Protein AF-A0A662R7B1-F1 (afdb_monomer_lite)

Radius of gyration: 15.27 Å; chains: 1; bounding box: 36×22×40 Å

pLDDT: mean 73.26, std 12.68, range [39.0, 90.19]

Sequence (66 aa):
MDEGGSLYVKGICMVCRNKAYSCPYCNGEGKVYVEASDKSVSKWVAGLTKERRDDIMKMILDEGKS

Secondary structure (DSSP, 8-state):
----PPPEEEEE-TTTTT--TT-TTS-SSSEEEEE---HHHHHHHHTS-HHHHHHHHHHHHHHTT-

Structure (mmCIF, N/CA/C/O backbone):
data_AF-A0A662R7B1-F1
#
_entry.id   AF-A0A662R7B1-F1
#
loop_
_atom_site.group_PDB
_atom_site.id
_atom_site.type_symbol
_atom_site.label_atom_id
_atom_site.label_alt_id
_atom_site.label_comp_id
_atom_site.label_asym_id
_atom_site.label_entity_id
_atom_site.label_seq_id
_atom_site.pdbx_PDB_ins_code
_atom_site.Cartn_x
_atom_site.Cartn_y
_atom_site.Cartn_z
_atom_site.occupancy
_atom_site.B_iso_or_equiv
_atom_site.auth_seq_id
_atom_site.auth_comp_id
_atom_site.auth_asym_id
_atom_site.auth_atom_id
_atom_site.pdbx_PDB_model_num
ATOM 1 N N . MET A 1 1 ? -21.314 10.142 1.717 1.00 39.00 1 MET A N 1
ATOM 2 C CA . MET A 1 1 ? -20.466 9.438 0.737 1.00 39.00 1 MET A CA 1
ATOM 3 C C . MET A 1 1 ? -19.255 8.977 1.513 1.00 39.00 1 MET A C 1
ATOM 5 O O . MET A 1 1 ? -18.595 9.828 2.086 1.00 39.00 1 MET A O 1
ATOM 9 N N . ASP A 1 2 ? -19.074 7.664 1.652 1.00 42.41 2 ASP A N 1
ATOM 10 C CA . ASP A 1 2 ? -17.940 7.064 2.360 1.00 42.41 2 ASP A CA 1
ATOM 11 C C . ASP A 1 2 ? -16.620 7.548 1.748 1.00 42.41 2 ASP A C 1
ATOM 13 O O . ASP A 1 2 ? -16.302 7.223 0.604 1.00 42.41 2 ASP A O 1
ATOM 17 N N . GLU A 1 3 ? -15.853 8.322 2.513 1.00 46.69 3 GLU A N 1
ATOM 18 C CA . GLU A 1 3 ? -14.474 8.714 2.207 1.00 46.69 3 GLU A CA 1
ATOM 19 C C . GLU A 1 3 ? -13.527 7.535 2.490 1.00 46.69 3 GLU A C 1
ATOM 21 O O . GLU A 1 3 ? -12.642 7.590 3.343 1.00 46.69 3 GLU A O 1
ATOM 26 N N . GLY A 1 4 ? -13.751 6.413 1.805 1.00 48.78 4 GLY A N 1
ATOM 27 C CA . GLY A 1 4 ? -12.859 5.262 1.858 1.00 48.78 4 GLY A CA 1
ATOM 28 C C . GLY A 1 4 ? -11.548 5.601 1.158 1.00 48.78 4 GLY A C 1
ATOM 29 O O . GLY A 1 4 ? -11.464 5.507 -0.063 1.00 48.78 4 GLY A O 1
ATOM 30 N N . GLY A 1 5 ? -10.531 6.020 1.912 1.00 54.19 5 GLY A N 1
ATOM 31 C CA . GLY A 1 5 ? -9.188 6.220 1.373 1.00 54.19 5 GLY A CA 1
ATOM 32 C C . GLY A 1 5 ? -8.666 4.925 0.745 1.00 54.19 5 GLY A C 1
ATOM 33 O O . GLY A 1 5 ? -8.540 3.910 1.430 1.00 54.19 5 GLY A O 1
ATOM 34 N N . SER A 1 6 ? -8.373 4.947 -0.557 1.00 58.53 6 SER A N 1
ATOM 35 C CA . SER A 1 6 ? -7.720 3.827 -1.234 1.00 58.53 6 SER A CA 1
ATOM 36 C C . SER A 1 6 ? -6.324 3.628 -0.647 1.00 58.53 6 SER A C 1
ATOM 38 O O . SER A 1 6 ? -5.498 4.543 -0.633 1.00 58.53 6 SER A O 1
ATOM 40 N N . LEU A 1 7 ? -6.066 2.427 -0.135 1.00 62.19 7 LEU A N 1
ATOM 41 C CA . LEU A 1 7 ? -4.761 2.034 0.382 1.00 62.19 7 LEU A CA 1
ATOM 42 C C . LEU A 1 7 ? -3.900 1.620 -0.814 1.00 62.19 7 LEU A C 1
ATOM 44 O O . LEU A 1 7 ? -4.383 0.901 -1.680 1.00 62.19 7 LEU A O 1
ATOM 48 N N . TYR A 1 8 ? -2.648 2.062 -0.891 1.00 69.12 8 TYR A N 1
ATOM 49 C CA . TYR A 1 8 ? -1.733 1.703 -1.979 1.00 69.12 8 TYR A CA 1
ATOM 5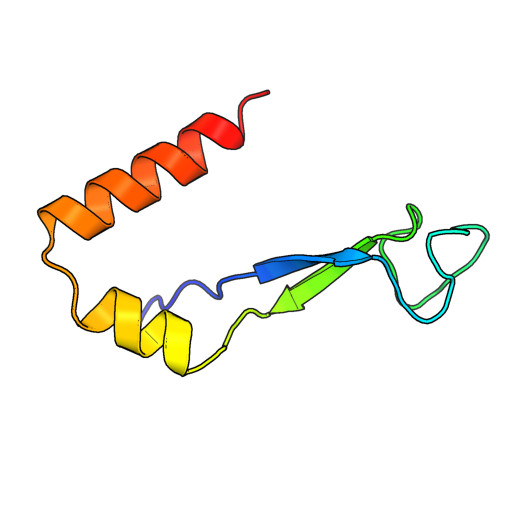0 C C . TYR A 1 8 ? -0.444 1.132 -1.396 1.00 69.12 8 TYR A C 1
ATOM 52 O O . TYR A 1 8 ? 0.094 1.669 -0.431 1.00 69.12 8 TYR A O 1
ATOM 60 N N . VAL A 1 9 ? 0.075 0.066 -2.001 1.00 73.44 9 VAL A N 1
ATOM 61 C CA . VAL A 1 9 ? 1.392 -0.494 -1.675 1.00 73.44 9 VAL A CA 1
ATOM 62 C C . VAL A 1 9 ? 2.385 -0.182 -2.783 1.00 73.44 9 VAL A C 1
ATOM 64 O O . VAL A 1 9 ? 2.086 -0.298 -3.975 1.00 73.44 9 VAL A O 1
ATOM 67 N N . LYS A 1 10 ? 3.593 0.218 -2.377 1.00 79.69 10 LYS A N 1
ATOM 68 C CA . LYS A 1 10 ? 4.707 0.456 -3.294 1.00 79.69 10 LYS A CA 1
ATOM 69 C C . LYS A 1 10 ? 5.403 -0.872 -3.584 1.00 79.69 10 LYS A C 1
ATOM 71 O O . LYS A 1 10 ? 5.896 -1.527 -2.671 1.00 79.69 10 LYS A O 1
ATOM 76 N N . GLY A 1 11 ? 5.446 -1.261 -4.852 1.00 80.50 11 GLY A N 1
ATOM 77 C CA . GLY A 1 11 ? 6.067 -2.500 -5.317 1.00 80.50 11 GLY A CA 1
ATOM 78 C C . GLY A 1 11 ? 7.145 -2.258 -6.369 1.00 80.50 11 GLY A C 1
ATOM 79 O O . GLY A 1 11 ? 7.239 -1.180 -6.959 1.00 80.50 11 GLY A O 1
ATOM 80 N N . ILE A 1 12 ? 7.957 -3.284 -6.631 1.00 83.94 12 ILE A N 1
ATOM 81 C CA . ILE A 1 12 ? 8.883 -3.291 -7.769 1.00 83.94 12 ILE A CA 1
ATOM 82 C C . I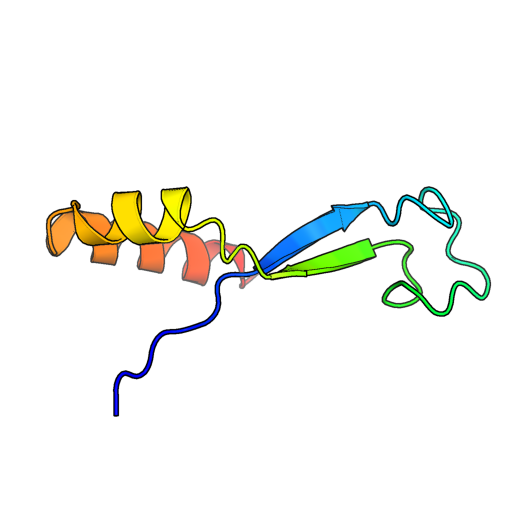LE A 1 12 ? 8.076 -3.540 -9.046 1.00 83.94 12 ILE A C 1
ATOM 84 O O . ILE A 1 12 ? 7.239 -4.440 -9.103 1.00 83.94 12 ILE A O 1
ATOM 88 N N . CYS A 1 13 ? 8.339 -2.762 -10.095 1.00 84.25 13 CYS A N 1
ATOM 89 C CA . CYS A 1 13 ? 7.747 -3.004 -11.402 1.00 84.25 13 CYS A CA 1
ATOM 90 C C . CYS A 1 13 ? 8.253 -4.339 -11.958 1.00 84.25 13 CYS A C 1
ATOM 92 O O . CYS A 1 13 ? 9.432 -4.476 -12.279 1.00 8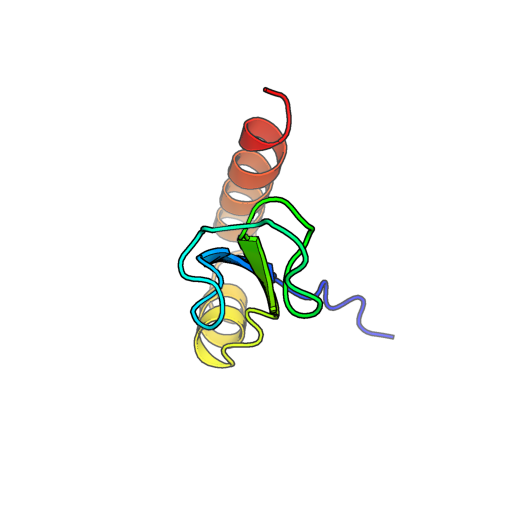4.25 13 CYS A O 1
ATOM 94 N N . MET A 1 14 ? 7.362 -5.314 -12.122 1.00 85.25 14 MET A N 1
ATOM 95 C CA . MET A 1 14 ? 7.728 -6.646 -12.620 1.00 85.25 14 MET A CA 1
ATOM 96 C C . MET A 1 14 ? 8.027 -6.671 -14.125 1.00 85.25 14 MET A C 1
ATOM 98 O O . MET A 1 14 ? 8.715 -7.578 -14.592 1.00 85.25 14 MET A O 1
ATOM 102 N N . VAL A 1 15 ? 7.560 -5.662 -14.872 1.00 85.38 15 VAL A N 1
ATOM 103 C CA . VAL A 1 15 ? 7.825 -5.518 -16.312 1.00 85.38 15 VAL A CA 1
ATOM 104 C C . VAL A 1 15 ? 9.280 -5.129 -16.545 1.00 85.38 15 VAL A C 1
ATOM 106 O O . VAL A 1 15 ? 10.009 -5.834 -17.237 1.00 85.38 15 VAL A O 1
ATOM 109 N N . CYS A 1 16 ? 9.730 -4.035 -15.927 1.00 87.19 16 CYS A N 1
ATOM 110 C CA . CYS A 1 16 ? 11.103 -3.566 -16.098 1.00 87.19 16 CYS A CA 1
ATOM 111 C C . CYS A 1 16 ? 12.074 -4.106 -15.041 1.00 87.19 16 CYS A C 1
ATOM 113 O O . CYS A 1 16 ? 13.278 -3.910 -15.165 1.00 87.19 16 CYS A O 1
ATOM 115 N N . ARG A 1 17 ? 11.578 -4.797 -14.007 1.00 83.81 17 ARG A N 1
ATOM 116 C CA . ARG A 1 17 ? 12.366 -5.379 -12.906 1.00 83.81 17 ARG A CA 1
ATOM 117 C C . ARG A 1 17 ? 13.342 -4.370 -12.303 1.00 83.81 17 ARG A C 1
ATOM 119 O O . ARG A 1 17 ? 14.534 -4.642 -12.186 1.00 83.81 17 ARG A O 1
ATOM 126 N N . ASN A 1 18 ? 12.825 -3.189 -11.970 1.00 80.69 18 ASN A N 1
ATOM 127 C CA . ASN A 1 18 ? 13.594 -2.058 -11.444 1.00 80.69 18 ASN A CA 1
ATOM 128 C C . ASN A 1 18 ? 14.596 -1.414 -12.433 1.00 80.69 18 ASN A C 1
ATOM 130 O O . ASN A 1 18 ? 15.396 -0.569 -12.044 1.00 80.69 18 ASN A O 1
ATOM 134 N N . LYS A 1 19 ? 14.570 -1.778 -13.721 1.00 77.25 19 LYS A N 1
ATOM 135 C CA . LYS A 1 19 ? 15.397 -1.161 -14.771 1.00 77.25 19 LYS A CA 1
ATOM 136 C C . LYS A 1 19 ? 14.584 -0.077 -15.467 1.00 77.25 19 LYS A C 1
ATOM 138 O O . LYS A 1 19 ? 13.937 -0.309 -16.480 1.00 77.25 19 LYS A O 1
ATOM 143 N N . ALA A 1 20 ? 14.559 1.099 -14.857 1.00 73.31 20 ALA A N 1
ATOM 144 C CA . ALA A 1 20 ? 13.540 2.115 -15.095 1.00 73.31 20 ALA A CA 1
ATOM 145 C C . ALA A 1 20 ? 13.610 2.866 -16.439 1.00 73.31 20 ALA A C 1
ATOM 147 O O . ALA A 1 20 ? 12.721 3.667 -16.723 1.00 73.31 20 ALA A O 1
ATOM 148 N N . TYR A 1 21 ? 14.625 2.607 -17.269 1.00 66.56 21 TYR A N 1
ATOM 149 C CA . TYR A 1 21 ? 14.835 3.311 -18.534 1.00 66.56 21 TYR A CA 1
ATOM 150 C C . TYR A 1 21 ? 13.638 3.064 -19.473 1.00 66.56 21 TYR A C 1
ATOM 152 O O . TYR A 1 21 ? 13.513 2.000 -20.075 1.00 66.56 21 TYR A O 1
ATOM 160 N N . SER A 1 22 ? 12.723 4.036 -19.535 1.00 76.31 22 SER A N 1
ATOM 161 C CA . SER A 1 22 ? 11.567 4.081 -20.446 1.00 76.31 22 SER A CA 1
ATOM 162 C C . SER A 1 22 ? 10.405 3.115 -20.165 1.00 76.31 22 SER A C 1
ATOM 164 O O . SER A 1 22 ? 9.631 2.822 -21.073 1.00 76.31 22 SER A O 1
ATOM 166 N N . CYS A 1 23 ? 10.225 2.624 -18.935 1.00 82.50 23 CYS A N 1
ATOM 167 C CA . CYS A 1 23 ? 9.093 1.741 -18.625 1.00 82.50 23 CYS A CA 1
ATOM 168 C C . CYS A 1 23 ? 7.779 2.536 -18.436 1.00 82.50 23 CYS A C 1
ATOM 170 O O . CYS A 1 23 ? 7.655 3.233 -17.426 1.00 82.50 23 CYS A O 1
ATOM 172 N N . PRO A 1 24 ? 6.768 2.390 -19.323 1.00 84.12 24 PRO A N 1
ATOM 173 C CA . PRO A 1 24 ? 5.517 3.154 -19.242 1.00 84.12 24 PRO A CA 1
ATOM 174 C C . PRO A 1 24 ? 4.582 2.663 -18.125 1.00 84.12 24 PRO A C 1
ATOM 176 O O . PRO A 1 24 ? 3.581 3.300 -17.823 1.00 84.12 24 PRO A O 1
ATOM 179 N N . TYR A 1 25 ? 4.902 1.519 -17.516 1.00 80.94 25 TYR A N 1
ATOM 180 C CA . TYR A 1 25 ? 4.086 0.857 -16.497 1.00 80.94 25 TYR A CA 1
ATOM 181 C C . TYR A 1 25 ? 4.534 1.171 -15.066 1.00 80.94 25 TYR A C 1
ATOM 183 O O . TYR A 1 25 ? 4.041 0.554 -14.126 1.00 80.94 25 TYR A O 1
ATOM 191 N N . CYS A 1 26 ? 5.510 2.061 -14.880 1.00 84.19 26 CYS A N 1
ATOM 192 C CA . CYS A 1 26 ? 6.035 2.432 -13.568 1.00 84.19 26 CYS A CA 1
ATOM 193 C C . CYS A 1 26 ? 6.304 3.935 -13.490 1.00 84.19 26 CYS A C 1
ATOM 195 O O . CYS A 1 26 ? 6.273 4.631 -14.500 1.00 84.19 26 CYS A O 1
ATOM 197 N N . ASN A 1 27 ? 6.628 4.431 -12.299 1.00 82.6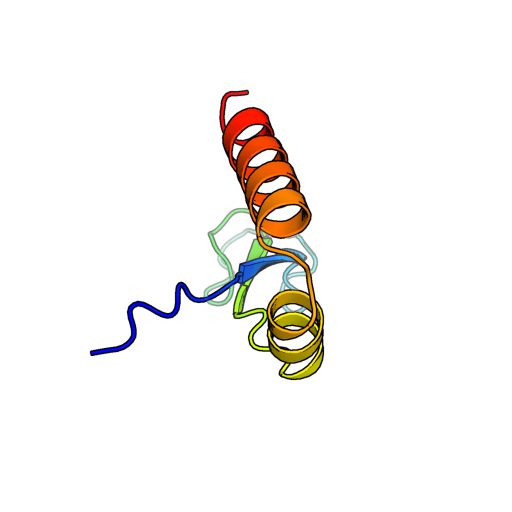2 27 ASN A N 1
ATOM 198 C CA . ASN A 1 27 ? 6.881 5.852 -12.044 1.00 82.62 27 ASN A CA 1
ATOM 199 C C . ASN A 1 27 ? 8.221 6.388 -12.603 1.00 82.62 27 ASN A C 1
ATOM 201 O O . ASN A 1 27 ? 8.731 7.384 -12.102 1.00 82.62 27 ASN A O 1
ATOM 205 N N . GLY A 1 28 ? 8.841 5.708 -13.570 1.00 80.00 28 GLY A N 1
ATOM 206 C CA . GLY A 1 28 ? 10.166 6.075 -14.085 1.00 80.00 28 GLY A CA 1
ATOM 207 C C . GLY A 1 28 ? 11.335 5.776 -13.135 1.00 80.00 28 GLY A C 1
ATOM 208 O O . GLY A 1 28 ? 12.482 5.926 -13.537 1.00 80.00 28 GLY A O 1
ATOM 209 N N . GLU A 1 29 ? 11.072 5.275 -11.923 1.00 81.25 29 GLU A N 1
ATOM 210 C CA . GLU A 1 29 ? 12.084 4.761 -10.984 1.00 81.25 29 GLU A CA 1
ATOM 211 C C . GLU A 1 29 ? 12.037 3.231 -10.857 1.00 81.25 29 GLU A C 1
ATOM 213 O O . GLU A 1 29 ? 12.675 2.650 -9.982 1.00 81.25 29 GLU A O 1
ATOM 218 N N . GLY A 1 30 ? 11.236 2.558 -11.689 1.00 83.56 30 GLY A N 1
ATOM 219 C CA . GLY A 1 30 ? 11.054 1.110 -11.608 1.00 83.56 30 GLY A CA 1
ATOM 220 C C . GLY A 1 30 ? 10.111 0.668 -10.488 1.00 83.56 30 GLY A C 1
ATOM 221 O O . GLY A 1 30 ? 10.066 -0.524 -10.179 1.00 83.56 30 GLY A O 1
ATOM 222 N N . LYS A 1 31 ? 9.334 1.593 -9.903 1.00 82.62 31 LYS A N 1
ATOM 223 C CA . LYS A 1 31 ? 8.378 1.325 -8.820 1.00 82.62 31 LYS A CA 1
ATOM 224 C C . LYS A 1 31 ? 6.935 1.500 -9.303 1.00 82.62 31 LYS A C 1
ATOM 226 O O . LYS A 1 31 ? 6.640 2.369 -10.124 1.00 82.62 31 LYS A O 1
ATOM 231 N N . VAL A 1 32 ? 6.036 0.660 -8.801 1.00 84.38 32 VAL A N 1
ATOM 232 C CA . VAL A 1 32 ? 4.593 0.707 -9.083 1.00 84.38 32 VAL A CA 1
ATOM 233 C C . VAL A 1 32 ? 3.813 0.949 -7.800 1.00 84.38 32 VAL A C 1
ATOM 235 O O . VAL A 1 32 ? 4.224 0.500 -6.731 1.00 84.38 32 VAL A O 1
ATOM 238 N N . TYR A 1 33 ? 2.689 1.650 -7.918 1.00 76.44 33 TYR A N 1
ATOM 239 C CA . TYR A 1 33 ? 1.712 1.801 -6.846 1.00 76.44 33 TYR A CA 1
ATOM 240 C C . TYR A 1 33 ? 0.543 0.892 -7.183 1.00 76.44 33 TYR A C 1
ATOM 242 O O . TYR A 1 33 ? -0.163 1.121 -8.162 1.00 76.44 33 TYR A O 1
ATOM 250 N N . VAL A 1 34 ? 0.395 -0.181 -6.418 1.00 69.56 34 VAL A N 1
ATOM 251 C CA . VAL A 1 34 ? -0.734 -1.095 -6.570 1.00 69.56 34 VAL A CA 1
ATOM 252 C C . VAL A 1 34 ? -1.754 -0.692 -5.528 1.00 69.56 34 VAL A C 1
ATOM 254 O O . VAL A 1 34 ? -1.412 -0.594 -4.349 1.00 69.56 34 VAL A O 1
ATOM 257 N N . GLU A 1 35 ? -2.985 -0.427 -5.957 1.00 68.06 35 GLU A N 1
ATOM 258 C CA . GLU A 1 35 ? -4.088 -0.225 -5.027 1.00 68.06 35 GLU A CA 1
ATOM 259 C C . GLU A 1 35 ? -4.238 -1.502 -4.196 1.00 68.06 35 GLU A C 1
ATOM 261 O O . GLU A 1 35 ? -4.646 -2.555 -4.682 1.00 68.06 35 GLU A O 1
ATOM 266 N N . ALA A 1 36 ? -3.864 -1.402 -2.926 1.00 64.38 36 ALA A N 1
ATOM 267 C CA . ALA A 1 36 ? -4.009 -2.407 -1.891 1.00 64.38 36 ALA A CA 1
ATOM 268 C C . ALA A 1 36 ? -5.471 -2.509 -1.437 1.00 64.38 36 ALA A C 1
ATOM 270 O O . ALA A 1 36 ? -5.746 -2.713 -0.253 1.00 64.38 36 ALA A O 1
ATOM 271 N N . SER A 1 37 ? -6.416 -2.427 -2.379 1.00 62.84 37 SER A N 1
ATOM 272 C CA . SER A 1 37 ? -7.777 -2.939 -2.214 1.00 62.84 37 SER A CA 1
ATOM 273 C C . SER A 1 37 ? -7.727 -4.471 -2.161 1.00 62.84 37 SER A C 1
ATOM 275 O O . SER A 1 37 ? -8.404 -5.198 -2.888 1.00 62.84 37 SER A O 1
ATOM 277 N N . ASP A 1 38 ? -6.871 -5.003 -1.292 1.00 61.50 38 ASP A N 1
ATOM 278 C CA . ASP A 1 38 ? -7.061 -6.337 -0.798 1.00 61.50 38 ASP A CA 1
ATOM 279 C C . ASP A 1 38 ? -8.249 -6.219 0.151 1.00 61.50 38 ASP A C 1
ATOM 281 O O . ASP A 1 38 ? -8.155 -5.637 1.237 1.00 61.50 38 ASP A O 1
ATOM 285 N N . LYS A 1 39 ? -9.398 -6.755 -0.271 1.00 63.12 39 LYS A N 1
ATOM 286 C CA . LYS A 1 39 ? -10.587 -6.884 0.583 1.00 63.12 39 LYS A CA 1
ATOM 287 C C . LYS A 1 39 ? -10.217 -7.433 1.967 1.00 63.12 39 LYS A C 1
ATOM 289 O O . LYS A 1 39 ? -10.927 -7.153 2.929 1.00 63.12 39 LYS A O 1
ATOM 294 N N . SER A 1 40 ? -9.128 -8.197 2.074 1.00 65.56 40 SER A N 1
ATOM 295 C CA . SER A 1 40 ? -8.568 -8.705 3.325 1.00 65.56 40 SER A CA 1
ATOM 296 C C . SER A 1 40 ? -8.011 -7.599 4.223 1.00 65.56 40 SER A C 1
ATOM 298 O O . SER A 1 40 ? -8.333 -7.589 5.407 1.00 65.56 40 SER A O 1
ATOM 300 N N . VAL A 1 41 ? -7.250 -6.639 3.684 1.00 70.75 41 VAL A N 1
ATOM 301 C CA . VAL A 1 41 ? -6.733 -5.489 4.449 1.00 70.75 41 VAL A CA 1
ATOM 302 C C . VAL A 1 41 ? -7.888 -4.596 4.889 1.00 70.75 41 VAL A C 1
ATOM 304 O O . VAL A 1 41 ? -7.982 -4.269 6.069 1.00 70.75 41 VAL A O 1
ATOM 307 N N . SER A 1 42 ? -8.830 -4.281 3.993 1.00 71.62 42 SER A N 1
ATOM 308 C CA . SER A 1 42 ? -10.011 -3.485 4.358 1.00 71.62 42 SER A CA 1
ATOM 309 C C . SER A 1 42 ? -10.863 -4.173 5.431 1.00 71.62 42 SER A C 1
ATOM 311 O O . SER A 1 42 ? -11.274 -3.526 6.392 1.00 71.62 42 SER A O 1
ATOM 313 N N . LYS A 1 43 ? -11.091 -5.493 5.325 1.00 73.50 43 LYS A N 1
ATOM 314 C CA . LYS A 1 43 ? -11.797 -6.274 6.359 1.00 73.50 43 LYS A CA 1
ATOM 315 C C . LYS A 1 43 ? -11.041 -6.309 7.681 1.00 73.50 43 LYS A C 1
ATOM 317 O O . LYS A 1 43 ? -11.662 -6.189 8.734 1.00 73.50 43 LYS A O 1
ATOM 322 N N . TRP A 1 44 ? -9.724 -6.477 7.632 1.00 79.56 44 TRP A N 1
ATOM 323 C CA . TRP A 1 44 ? -8.887 -6.490 8.823 1.00 79.56 44 TRP A CA 1
ATOM 324 C C . TRP A 1 44 ? -8.948 -5.138 9.545 1.00 79.56 44 TRP A C 1
ATOM 326 O O . TRP A 1 44 ? -9.280 -5.112 10.726 1.00 79.56 44 TRP A O 1
ATOM 336 N N . VAL A 1 45 ? -8.768 -4.020 8.827 1.00 75.69 45 VAL A N 1
ATOM 337 C CA . VAL A 1 45 ? -8.887 -2.655 9.380 1.00 75.69 45 VAL A CA 1
ATOM 338 C C . VAL A 1 45 ? -10.295 -2.377 9.922 1.00 75.69 45 VAL A C 1
ATOM 340 O O . VAL A 1 45 ? -10.444 -1.741 10.971 1.00 75.69 45 VAL A O 1
ATOM 343 N N . ALA A 1 46 ? -11.342 -2.862 9.248 1.00 78.69 46 ALA A N 1
ATOM 344 C CA . ALA A 1 46 ? -12.720 -2.712 9.712 1.00 78.69 46 ALA A CA 1
ATOM 345 C C . ALA A 1 46 ? -12.961 -3.405 11.067 1.00 78.69 46 ALA A C 1
ATOM 347 O O . ALA A 1 46 ? -13.702 -2.870 11.892 1.00 78.69 46 ALA A O 1
ATOM 348 N N . GLY A 1 47 ? -12.299 -4.541 11.317 1.00 82.94 47 GLY A N 1
ATOM 349 C CA . GLY A 1 47 ? -12.388 -5.302 12.568 1.00 82.94 47 GLY A CA 1
ATOM 350 C C . GLY A 1 47 ? -11.575 -4.744 13.743 1.00 82.94 47 GLY A C 1
ATOM 351 O O . GLY A 1 47 ? -11.682 -5.270 14.850 1.00 82.94 47 GLY A O 1
ATOM 352 N N . LEU A 1 48 ? -10.766 -3.701 13.538 1.00 85.50 48 LEU A N 1
ATOM 353 C CA . LEU A 1 48 ? -9.963 -3.092 14.600 1.00 85.50 48 LEU A CA 1
ATOM 354 C C . LEU A 1 48 ? -10.771 -2.108 15.457 1.00 85.50 48 LEU A C 1
ATOM 356 O O . LEU A 1 48 ? -11.706 -1.451 14.991 1.00 85.50 48 LEU A O 1
ATOM 360 N N . THR A 1 49 ? -10.351 -1.952 16.716 1.00 90.19 49 THR A N 1
ATOM 361 C CA . THR A 1 49 ? -10.839 -0.878 17.588 1.00 90.19 49 THR A CA 1
ATOM 362 C C . THR A 1 49 ? -10.397 0.487 17.060 1.00 90.19 49 THR A C 1
ATOM 364 O O . THR A 1 49 ? -9.407 0.603 16.333 1.00 90.19 49 THR A O 1
ATOM 367 N N . LYS A 1 50 ? -11.129 1.543 17.437 1.00 83.75 50 LYS A N 1
ATOM 368 C CA . LYS A 1 50 ? -10.801 2.919 17.039 1.00 83.75 50 LYS A CA 1
ATOM 369 C C . LYS A 1 50 ? -9.373 3.303 17.450 1.00 83.75 50 LYS A C 1
ATOM 371 O O . LYS A 1 50 ? -8.611 3.733 16.599 1.00 83.75 50 LYS A O 1
ATOM 376 N N . GLU A 1 51 ? -9.001 3.029 18.700 1.00 88.44 51 GLU A N 1
ATOM 377 C CA . GLU A 1 51 ? -7.650 3.267 19.232 1.00 88.44 51 GLU A CA 1
ATOM 378 C C . GLU A 1 51 ? -6.563 2.636 18.357 1.00 88.44 51 GLU A C 1
ATOM 380 O O . GLU A 1 51 ? -5.595 3.288 17.976 1.00 88.44 51 GLU A O 1
ATOM 385 N N . ARG A 1 52 ? -6.762 1.377 17.949 1.00 81.31 52 ARG A N 1
ATOM 386 C CA . ARG A 1 52 ? -5.765 0.669 17.149 1.00 81.31 52 ARG A CA 1
ATOM 387 C C . ARG A 1 52 ? -5.660 1.206 15.723 1.00 81.31 52 ARG A C 1
ATOM 389 O O . ARG A 1 52 ? -4.573 1.179 15.152 1.00 81.31 52 ARG A O 1
ATOM 396 N N . ARG A 1 53 ? -6.765 1.687 15.144 1.00 81.75 53 ARG A N 1
ATOM 397 C CA . ARG A 1 53 ? -6.744 2.367 13.840 1.00 81.75 53 ARG A CA 1
ATOM 398 C C . ARG A 1 53 ? -5.993 3.692 13.913 1.00 81.75 53 ARG A C 1
ATOM 400 O O . ARG A 1 53 ? -5.183 3.957 13.029 1.00 81.75 53 ARG A O 1
ATOM 407 N N . ASP A 1 54 ? -6.231 4.474 14.960 1.00 82.62 54 ASP A N 1
ATOM 408 C CA . ASP A 1 54 ? -5.598 5.781 15.148 1.00 82.62 54 ASP A CA 1
ATOM 409 C C . ASP A 1 54 ? -4.071 5.635 15.327 1.00 82.62 54 ASP A C 1
ATOM 411 O O . ASP A 1 54 ? -3.304 6.367 14.698 1.00 82.62 54 ASP A O 1
ATOM 415 N N . ASP A 1 55 ? -3.618 4.620 16.073 1.00 84.56 55 ASP A N 1
ATOM 416 C CA . ASP A 1 55 ? -2.193 4.276 16.211 1.00 84.56 55 ASP A CA 1
ATOM 417 C C . ASP A 1 55 ? -1.531 3.926 14.870 1.00 84.56 55 ASP A C 1
ATOM 419 O O . ASP A 1 55 ? -0.438 4.406 14.560 1.00 84.56 55 ASP A O 1
ATOM 423 N N . ILE A 1 56 ? -2.186 3.080 14.065 1.00 81.00 56 ILE A N 1
ATOM 424 C CA . ILE A 1 56 ? -1.685 2.671 12.744 1.00 81.00 56 ILE A CA 1
ATOM 425 C C . ILE A 1 56 ? -1.584 3.884 11.818 1.00 81.00 56 ILE A C 1
ATOM 427 O O . ILE A 1 56 ? -0.561 4.068 11.160 1.00 81.00 56 ILE A O 1
ATOM 431 N N . MET A 1 57 ? -2.609 4.739 11.794 1.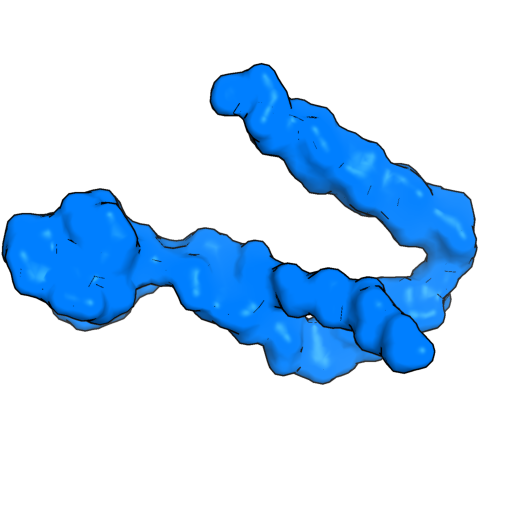00 77.69 57 MET A N 1
ATOM 432 C CA . MET A 1 57 ? -2.597 5.957 10.980 1.00 77.69 57 MET A CA 1
ATOM 433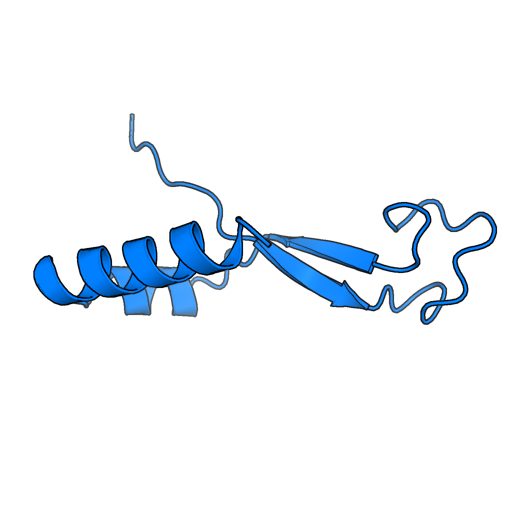 C C . MET A 1 57 ? -1.478 6.910 11.399 1.00 77.69 57 MET A C 1
ATOM 435 O O . MET A 1 57 ? -0.808 7.480 10.540 1.00 77.69 57 MET A O 1
ATOM 439 N N . LYS A 1 58 ? -1.225 7.045 12.705 1.00 81.12 58 LYS A N 1
ATOM 440 C CA . LYS A 1 58 ? -0.123 7.863 13.215 1.00 81.12 58 LYS A CA 1
ATOM 441 C C . LYS A 1 58 ? 1.239 7.351 12.741 1.00 81.12 58 LYS A C 1
ATOM 443 O O . LYS A 1 58 ? 2.044 8.147 12.270 1.00 81.12 58 LYS A O 1
ATOM 448 N N . MET A 1 59 ? 1.470 6.036 12.797 1.00 77.06 59 MET A N 1
ATOM 449 C CA . MET A 1 59 ? 2.711 5.423 12.301 1.00 77.06 59 MET A CA 1
ATOM 450 C C . MET A 1 59 ? 2.919 5.675 10.800 1.00 77.06 59 MET A C 1
ATOM 452 O O . MET A 1 59 ? 4.010 6.059 10.390 1.00 77.06 59 MET A O 1
ATOM 456 N N . ILE A 1 60 ? 1.863 5.534 9.992 1.00 72.38 60 ILE A N 1
ATOM 457 C CA . ILE A 1 60 ? 1.919 5.791 8.542 1.00 72.38 60 ILE A CA 1
ATOM 458 C C . ILE A 1 60 ? 2.263 7.260 8.247 1.00 72.38 60 ILE A C 1
ATOM 460 O O . ILE A 1 60 ? 3.059 7.549 7.355 1.00 72.38 60 ILE A O 1
ATOM 464 N N . LEU A 1 61 ? 1.661 8.196 8.986 1.00 71.62 61 LEU A N 1
ATOM 465 C CA . LEU A 1 61 ? 1.880 9.632 8.793 1.00 71.62 61 LEU A CA 1
ATOM 466 C C . LEU A 1 61 ? 3.269 10.097 9.255 1.00 71.62 61 LEU A C 1
ATOM 468 O O . LEU A 1 61 ? 3.799 11.055 8.690 1.00 71.62 61 LEU A O 1
ATOM 472 N N . ASP A 1 62 ? 3.858 9.437 10.253 1.00 71.88 62 ASP A N 1
ATOM 473 C CA . ASP A 1 62 ? 5.202 9.760 10.741 1.00 71.88 62 ASP A CA 1
ATOM 474 C C . ASP A 1 62 ? 6.310 9.196 9.829 1.00 71.88 62 ASP A C 1
ATOM 476 O O . ASP A 1 62 ? 7.319 9.872 9.628 1.00 71.88 62 ASP A O 1
ATOM 480 N N . GLU A 1 63 ? 6.116 8.038 9.181 1.00 55.09 63 GLU A N 1
ATOM 481 C CA . GLU A 1 63 ? 7.074 7.515 8.183 1.00 55.09 63 GLU A CA 1
ATOM 482 C C . GLU A 1 63 ? 7.124 8.346 6.884 1.00 55.09 63 GLU A C 1
ATOM 484 O O . GLU A 1 63 ? 8.112 8.300 6.152 1.00 55.09 63 GLU A O 1
ATOM 489 N N . GLY A 1 64 ? 6.092 9.147 6.597 1.00 51.47 64 GLY A N 1
ATOM 490 C CA . GLY A 1 64 ? 6.029 10.021 5.418 1.00 51.47 64 GLY A CA 1
ATOM 491 C C . GLY A 1 64 ? 6.809 11.340 5.527 1.00 51.47 64 GLY A C 1
ATOM 492 O O . GLY A 1 64 ? 6.785 12.123 4.579 1.00 51.47 64 GLY A O 1
ATOM 493 N N . LYS A 1 65 ? 7.463 11.618 6.666 1.00 48.09 65 LYS A N 1
ATOM 494 C CA . LYS A 1 65 ? 8.174 12.886 6.939 1.00 48.09 65 LYS A CA 1
ATOM 495 C C . LYS A 1 65 ? 9.701 12.813 6.805 1.00 48.09 65 LYS A C 1
ATOM 497 O O . LYS A 1 65 ? 10.373 13.749 7.241 1.00 48.09 65 LYS A O 1
ATOM 502 N N . SER A 1 66 ? 10.246 11.740 6.232 1.00 40.66 66 SER A N 1
ATOM 503 C CA . SER A 1 66 ? 11.696 11.567 6.077 1.00 40.66 66 SER A CA 1
ATOM 504 C C . SER A 1 66 ? 12.217 11.854 4.675 1.00 40.66 66 SER A C 1
ATOM 506 O O . SER A 1 66 ? 11.466 11.672 3.692 1.00 40.66 66 SER A O 1
#

Foldseek 3Di:
DDPPDFDWDKDFQPVCRQVLVPDPQAPSRRIHIDRPPPVVVVVVLVPDDPVVNVVVVVVVVVVVPD